Protein AF-A0A7C4EYK6-F1 (afdb_monomer_lite)

Structure (mmCIF, N/CA/C/O backbone):
data_AF-A0A7C4EYK6-F1
#
_entry.id   AF-A0A7C4EYK6-F1
#
loop_
_atom_site.group_PDB
_atom_site.id
_atom_site.type_symbol
_atom_site.label_atom_id
_atom_site.label_alt_id
_atom_site.label_comp_id
_atom_site.label_asym_id
_atom_site.label_entity_id
_atom_site.label_seq_id
_atom_site.pdbx_PDB_ins_code
_atom_site.Cartn_x
_atom_site.Cartn_y
_atom_site.Cartn_z
_atom_site.occupancy
_atom_site.B_iso_or_equiv
_atom_site.auth_seq_id
_atom_site.auth_comp_id
_atom_site.auth_asym_id
_atom_site.auth_atom_id
_atom_site.pdbx_PDB_model_num
ATOM 1 N N . MET A 1 1 ? 11.336 11.668 -5.368 1.00 82.44 1 MET A N 1
ATOM 2 C CA . MET A 1 1 ? 10.300 10.798 -4.761 1.00 82.44 1 MET A CA 1
ATOM 3 C C . MET A 1 1 ? 8.991 11.544 -4.859 1.00 82.44 1 MET A C 1
ATOM 5 O O . MET A 1 1 ? 8.944 12.703 -4.457 1.00 82.44 1 MET A O 1
ATOM 9 N N . GLU A 1 2 ? 7.973 10.897 -5.405 1.00 87.12 2 GLU A N 1
ATOM 10 C CA . GLU A 1 2 ? 6.627 11.443 -5.538 1.00 87.12 2 GLU A CA 1
ATOM 11 C C . GLU A 1 2 ? 5.712 10.891 -4.456 1.00 87.12 2 GLU A C 1
ATOM 13 O O . GLU A 1 2 ? 5.932 9.797 -3.929 1.00 87.12 2 GLU A O 1
ATOM 18 N N . SER A 1 3 ? 4.683 11.669 -4.119 1.00 91.25 3 SER A N 1
ATOM 19 C CA . SER A 1 3 ? 3.628 11.214 -3.232 1.00 91.25 3 SER A CA 1
ATOM 20 C C . SER A 1 3 ? 2.246 11.629 -3.712 1.00 91.25 3 SER A C 1
ATOM 22 O O . SER A 1 3 ? 2.059 12.694 -4.304 1.00 91.25 3 SER A O 1
ATOM 24 N N . MET A 1 4 ? 1.259 10.772 -3.456 1.00 93.06 4 MET A N 1
ATOM 25 C CA . MET A 1 4 ? -0.135 11.039 -3.799 1.00 93.06 4 MET A CA 1
ATOM 26 C C . MET A 1 4 ? -1.094 10.539 -2.713 1.00 93.06 4 MET A C 1
ATOM 28 O O . MET A 1 4 ? -0.836 9.506 -2.088 1.00 93.06 4 MET A O 1
ATOM 32 N N . PRO A 1 5 ? -2.216 11.242 -2.477 1.00 95.06 5 PRO A N 1
ATOM 33 C CA . PRO A 1 5 ? -3.228 10.790 -1.537 1.00 95.06 5 PRO A CA 1
ATOM 34 C C . PRO A 1 5 ? -4.083 9.667 -2.138 1.00 95.06 5 PRO A C 1
ATOM 36 O O . PRO A 1 5 ? -4.472 9.713 -3.306 1.00 95.06 5 PRO A O 1
ATOM 39 N N . PHE A 1 6 ? -4.452 8.699 -1.306 1.00 94.31 6 PHE A N 1
ATOM 40 C CA . PHE A 1 6 ? -5.357 7.608 -1.644 1.00 94.31 6 PHE A CA 1
ATOM 41 C C . PHE A 1 6 ? -6.441 7.463 -0.583 1.00 94.31 6 PHE A C 1
ATOM 43 O O . PHE A 1 6 ? -6.167 7.186 0.581 1.00 94.31 6 PHE A O 1
ATOM 50 N N . LEU A 1 7 ? -7.690 7.683 -0.986 1.00 93.00 7 LEU A N 1
ATOM 51 C CA . LEU A 1 7 ? -8.842 7.572 -0.101 1.00 93.00 7 LEU A CA 1
ATOM 52 C C . LEU A 1 7 ? -9.371 6.136 -0.118 1.00 93.00 7 LEU A C 1
ATOM 54 O O . LEU A 1 7 ? -9.878 5.675 -1.140 1.00 93.00 7 LEU A O 1
ATOM 58 N N . HIS A 1 8 ? -9.329 5.463 1.029 1.00 90.62 8 HIS A N 1
ATOM 59 C CA . HIS A 1 8 ? -9.889 4.127 1.206 1.00 90.62 8 HIS A CA 1
ATOM 60 C C . HIS A 1 8 ? -10.582 4.001 2.566 1.00 90.62 8 HIS A C 1
ATOM 62 O O . HIS A 1 8 ? -10.037 4.413 3.585 1.00 90.62 8 HIS A O 1
ATOM 68 N N . ALA A 1 9 ? -11.804 3.458 2.589 1.00 88.88 9 ALA A N 1
ATOM 69 C CA . ALA A 1 9 ? -12.590 3.249 3.813 1.00 88.88 9 ALA A CA 1
ATOM 70 C C . ALA A 1 9 ? -12.671 4.487 4.742 1.00 88.88 9 ALA A C 1
ATOM 72 O O . ALA A 1 9 ? -12.569 4.379 5.964 1.00 88.88 9 ALA A O 1
ATOM 73 N N . ASN A 1 10 ? -12.852 5.680 4.156 1.00 90.56 10 ASN A N 1
ATOM 74 C CA . ASN A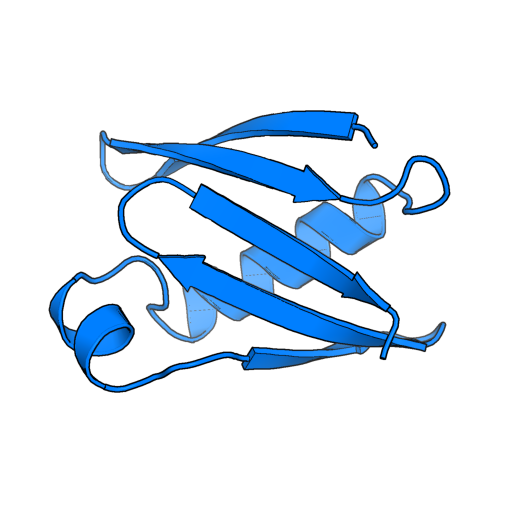 1 10 ? -12.885 6.969 4.864 1.00 90.56 10 ASN A CA 1
ATOM 75 C C . ASN A 1 10 ? -11.576 7.330 5.605 1.00 90.56 10 ASN A C 1
ATOM 77 O O . ASN A 1 10 ? -11.582 8.114 6.554 1.00 90.56 10 ASN A O 1
ATOM 81 N N . ARG A 1 11 ? -10.450 6.764 5.163 1.00 89.31 11 ARG A N 1
ATOM 82 C CA . ARG A 1 11 ? -9.088 7.071 5.609 1.00 89.31 11 ARG A CA 1
ATOM 83 C C . ARG A 1 11 ? -8.265 7.517 4.407 1.00 89.31 11 ARG A C 1
ATOM 85 O O . ARG A 1 11 ? -8.460 7.013 3.301 1.00 89.31 11 ARG A O 1
ATOM 92 N N . ILE A 1 12 ? -7.381 8.484 4.616 1.00 93.56 12 ILE A N 1
ATOM 93 C CA . ILE A 1 12 ? -6.485 8.983 3.571 1.00 93.56 12 ILE A CA 1
ATOM 94 C C . ILE A 1 12 ? -5.108 8.393 3.836 1.00 93.56 12 ILE A C 1
ATOM 96 O O . ILE A 1 12 ? -4.520 8.657 4.881 1.00 93.56 12 ILE A O 1
ATOM 100 N N . PHE A 1 13 ? -4.618 7.620 2.877 1.00 94.19 13 PHE A N 1
ATOM 101 C CA . PHE A 1 13 ? -3.274 7.071 2.862 1.00 94.19 13 PHE A CA 1
ATOM 102 C C . PHE A 1 13 ? -2.380 7.939 1.982 1.00 94.19 13 PHE A C 1
ATOM 104 O O . PHE A 1 13 ? -2.803 8.390 0.916 1.00 94.19 13 PHE A O 1
ATOM 111 N N . THR A 1 14 ? -1.145 8.166 2.411 1.00 95.62 14 THR A N 1
ATOM 112 C CA . THR A 1 14 ? -0.118 8.812 1.590 1.00 95.62 14 THR A CA 1
ATOM 113 C C . THR A 1 14 ? 0.692 7.728 0.906 1.00 95.62 14 THR A C 1
ATOM 115 O O . THR A 1 14 ? 1.354 6.943 1.578 1.00 95.62 14 THR A O 1
ATOM 118 N N . ILE A 1 15 ? 0.629 7.666 -0.420 1.00 94.88 15 ILE A N 1
ATOM 119 C CA . ILE A 1 15 ? 1.432 6.725 -1.198 1.00 94.88 15 ILE A CA 1
ATOM 120 C C . ILE A 1 15 ? 2.700 7.434 -1.634 1.00 94.88 15 ILE A C 1
ATOM 122 O O . ILE A 1 15 ? 2.600 8.475 -2.273 1.00 94.88 15 ILE A O 1
ATOM 126 N N . THR A 1 16 ? 3.857 6.866 -1.320 1.00 94.06 16 THR A N 1
ATOM 127 C CA . THR A 1 16 ? 5.179 7.395 -1.653 1.00 94.06 16 THR A CA 1
ATOM 128 C C . THR A 1 16 ? 5.913 6.408 -2.555 1.00 94.06 16 THR A C 1
ATOM 130 O O . THR A 1 16 ? 6.045 5.230 -2.221 1.00 94.06 16 THR A O 1
ATOM 133 N N . PHE A 1 17 ? 6.399 6.887 -3.698 1.00 91.75 17 PHE A N 1
ATOM 134 C CA . PHE A 1 17 ? 7.071 6.077 -4.716 1.00 91.75 17 PHE A CA 1
ATOM 135 C C . PHE A 1 17 ? 8.159 6.877 -5.455 1.00 91.75 17 PHE A C 1
ATOM 137 O O . PHE A 1 17 ? 8.324 8.086 -5.263 1.00 91.75 17 PHE A O 1
ATOM 144 N N . PHE A 1 18 ? 8.970 6.197 -6.266 1.00 84.69 18 PHE A N 1
ATOM 145 C CA . PHE A 1 18 ? 9.995 6.843 -7.095 1.00 84.69 18 PHE A CA 1
ATOM 146 C C . PHE A 1 18 ? 9.382 7.472 -8.352 1.00 84.69 18 PHE A C 1
ATOM 148 O O . PHE A 1 18 ? 8.467 6.902 -8.927 1.00 84.69 18 PHE A O 1
ATOM 155 N N . GLU A 1 19 ? 9.927 8.610 -8.794 1.00 74.81 19 GLU A N 1
ATOM 156 C CA . GLU A 1 19 ? 9.426 9.403 -9.940 1.00 74.81 19 GLU A CA 1
ATOM 157 C C . GLU A 1 19 ? 9.385 8.634 -11.273 1.00 74.81 19 GLU A C 1
ATOM 159 O O . GLU A 1 19 ? 8.656 9.003 -12.189 1.00 74.81 19 GLU A O 1
ATOM 164 N N . ASP A 1 20 ? 10.144 7.544 -11.389 1.00 81.38 20 ASP A N 1
ATOM 165 C CA . ASP A 1 20 ? 10.161 6.694 -12.582 1.00 81.38 20 ASP A CA 1
ATOM 166 C C . ASP A 1 20 ? 9.020 5.657 -12.620 1.00 81.38 20 ASP A C 1
ATOM 168 O O . ASP A 1 20 ? 8.887 4.928 -13.605 1.00 81.38 20 ASP A O 1
ATOM 172 N N . LEU A 1 21 ? 8.201 5.553 -11.565 1.00 84.62 21 LEU A N 1
ATOM 173 C CA . LEU A 1 21 ? 7.100 4.592 -11.507 1.00 84.62 21 LEU A CA 1
ATOM 174 C C . LEU A 1 21 ? 5.863 5.152 -12.215 1.00 84.62 21 LEU A C 1
ATOM 176 O O . LEU A 1 21 ? 5.342 6.208 -11.847 1.00 84.6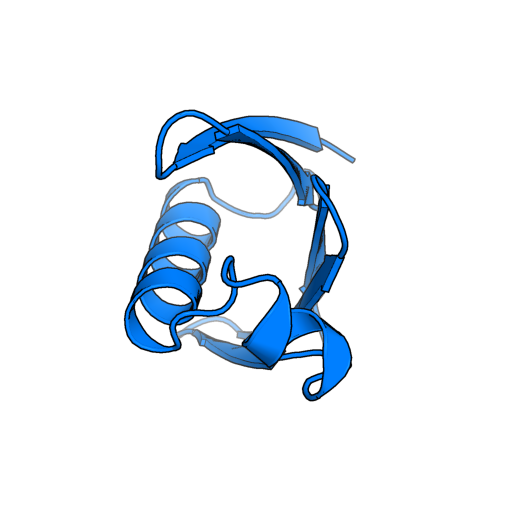2 21 LEU A O 1
ATOM 180 N N . ALA A 1 22 ? 5.348 4.433 -13.213 1.00 88.31 22 ALA A N 1
ATOM 181 C CA . ALA A 1 22 ? 4.169 4.900 -13.921 1.00 88.31 22 ALA A CA 1
ATOM 182 C C . ALA A 1 22 ? 2.932 4.821 -13.017 1.00 88.31 22 ALA A C 1
ATOM 184 O O . ALA A 1 22 ? 2.746 3.892 -12.230 1.00 88.31 22 ALA A O 1
ATOM 185 N N . PHE A 1 23 ? 2.004 5.763 -13.193 1.00 86.94 23 PHE A N 1
ATOM 186 C CA . PHE A 1 23 ? 0.742 5.765 -12.448 1.00 86.94 23 PHE A CA 1
ATOM 187 C C . PHE A 1 23 ? -0.066 4.465 -12.626 1.00 86.94 23 PHE A C 1
ATOM 189 O O . PHE A 1 23 ? -0.767 4.034 -11.712 1.00 86.94 23 PHE A O 1
ATOM 196 N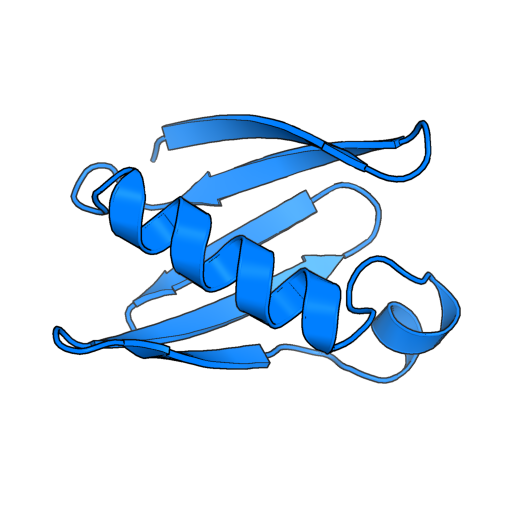 N . ALA A 1 24 ? 0.037 3.823 -13.795 1.00 90.25 24 ALA A N 1
ATOM 197 C CA . ALA A 1 24 ? -0.592 2.529 -14.052 1.00 90.25 24 ALA A CA 1
ATOM 198 C C . ALA A 1 24 ? -0.042 1.420 -13.135 1.00 90.25 24 ALA A C 1
ATOM 200 O O . ALA A 1 24 ? -0.803 0.561 -12.695 1.00 90.25 24 ALA A O 1
ATOM 201 N N . ASP A 1 25 ? 1.245 1.476 -12.800 1.00 91.31 25 ASP A N 1
ATOM 202 C CA . ASP A 1 25 ? 1.915 0.495 -11.944 1.00 91.31 25 ASP A CA 1
ATOM 203 C C . ASP A 1 25 ? 1.525 0.720 -10.487 1.00 91.31 25 ASP A C 1
ATOM 205 O O . ASP A 1 25 ? 1.121 -0.217 -9.799 1.00 91.31 25 ASP A O 1
ATOM 209 N N . VAL A 1 26 ? 1.508 1.987 -10.048 1.00 91.44 26 VAL A N 1
A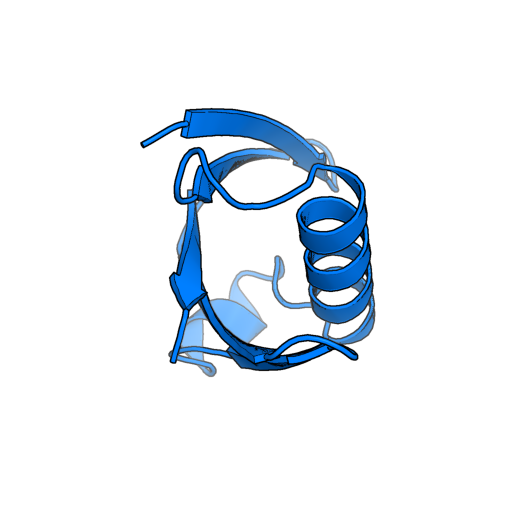TOM 210 C CA . VAL A 1 26 ? 0.958 2.374 -8.739 1.00 91.44 26 VAL A CA 1
ATOM 211 C C . VAL A 1 26 ? 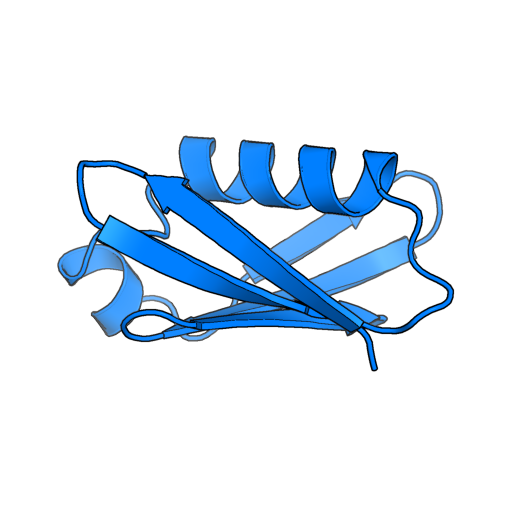-0.479 1.873 -8.606 1.00 91.44 26 VAL A C 1
ATOM 213 O O . VAL A 1 26 ? -0.834 1.281 -7.591 1.00 91.44 26 VAL A O 1
ATOM 216 N N . ARG A 1 27 ? -1.318 2.055 -9.634 1.00 92.62 27 ARG A N 1
ATOM 217 C CA . ARG A 1 27 ? -2.713 1.600 -9.604 1.00 92.62 27 ARG A CA 1
ATOM 218 C C . ARG A 1 27 ? -2.823 0.084 -9.437 1.00 92.62 27 ARG A C 1
ATOM 220 O O . ARG A 1 27 ? -3.597 -0.345 -8.586 1.00 92.62 27 ARG A O 1
ATOM 227 N N . GLN A 1 28 ? -2.053 -0.689 -10.204 1.00 94.06 28 GLN A N 1
ATOM 228 C CA . GLN A 1 28 ? -2.025 -2.151 -10.098 1.00 94.06 28 GLN A CA 1
ATOM 229 C C . GLN A 1 28 ? -1.555 -2.614 -8.716 1.00 94.06 28 GLN A C 1
ATOM 231 O O . GLN A 1 28 ? -2.185 -3.475 -8.108 1.00 94.06 28 GLN A O 1
ATOM 236 N N . ILE A 1 29 ? -0.507 -1.988 -8.172 1.00 93.50 29 ILE A N 1
ATOM 237 C CA . ILE A 1 29 ? -0.029 -2.249 -6.808 1.00 93.50 29 ILE A CA 1
ATOM 238 C C . ILE A 1 29 ? -1.142 -2.010 -5.785 1.00 93.50 29 ILE A C 1
ATOM 240 O O . ILE A 1 29 ? -1.372 -2.847 -4.914 1.00 93.50 29 ILE A O 1
ATOM 244 N N . LEU A 1 30 ? -1.866 -0.895 -5.895 1.00 94.06 30 LEU A N 1
ATOM 245 C CA . LEU A 1 30 ? -2.979 -0.601 -4.993 1.00 94.06 30 LEU A CA 1
ATOM 246 C C . LEU A 1 30 ? -4.115 -1.618 -5.121 1.00 94.06 30 LEU A C 1
ATOM 248 O O . LEU A 1 30 ? -4.695 -1.980 -4.104 1.00 94.06 30 LEU A O 1
ATOM 252 N N . ASP A 1 31 ? -4.434 -2.084 -6.331 1.00 94.62 31 ASP A N 1
ATOM 253 C CA . ASP A 1 31 ? -5.442 -3.132 -6.520 1.00 94.62 31 ASP A CA 1
ATOM 254 C C . ASP A 1 31 ? -5.028 -4.432 -5.810 1.00 94.62 31 ASP A C 1
ATOM 256 O O . ASP A 1 31 ? -5.821 -4.972 -5.039 1.00 94.62 31 ASP A O 1
ATOM 260 N N . HIS A 1 32 ? -3.763 -4.849 -5.920 1.00 93.81 32 HIS A N 1
ATOM 261 C CA . HIS A 1 32 ? -3.246 -5.997 -5.165 1.00 93.81 32 HIS A CA 1
ATOM 262 C C . HIS A 1 32 ? -3.335 -5.811 -3.643 1.00 93.81 32 HIS A C 1
ATOM 264 O O . HIS A 1 32 ? -3.693 -6.742 -2.918 1.00 93.81 32 HIS A O 1
ATOM 270 N N . LEU A 1 33 ? -3.029 -4.612 -3.135 1.00 93.19 33 LEU A N 1
ATOM 271 C CA . LEU A 1 33 ? -3.159 -4.306 -1.707 1.00 93.19 33 LEU A CA 1
ATOM 272 C C . LEU A 1 33 ? -4.618 -4.361 -1.232 1.00 93.19 33 LEU A C 1
ATOM 274 O O . LEU A 1 33 ? -4.879 -4.806 -0.115 1.00 93.19 33 LEU A O 1
ATOM 278 N N . LEU A 1 34 ? -5.565 -3.924 -2.066 1.00 93.06 34 LEU A N 1
ATOM 279 C CA . LEU A 1 34 ? -6.996 -4.003 -1.768 1.00 93.06 34 LEU A CA 1
ATOM 280 C C . LEU A 1 34 ? -7.483 -5.455 -1.734 1.00 93.06 34 LEU A C 1
ATOM 282 O O . LEU A 1 34 ? -8.221 -5.822 -0.823 1.00 93.06 34 LEU A O 1
ATOM 286 N N . GLU A 1 35 ? -7.050 -6.289 -2.681 1.00 92.94 35 GLU A N 1
ATOM 287 C CA . GLU A 1 35 ? -7.371 -7.724 -2.695 1.00 92.94 35 GLU A CA 1
ATOM 288 C C . GLU A 1 35 ? -6.811 -8.463 -1.471 1.00 92.94 35 GLU A C 1
ATOM 290 O O . GLU A 1 35 ? -7.414 -9.423 -0.992 1.00 92.94 35 GLU A O 1
ATOM 295 N N . ALA A 1 36 ? -5.674 -8.001 -0.946 1.00 90.38 36 ALA A N 1
ATOM 296 C CA . ALA A 1 36 ? -5.027 -8.568 0.231 1.00 90.38 36 ALA A CA 1
ATOM 297 C C . ALA A 1 36 ? -5.522 -7.990 1.573 1.00 90.38 36 ALA A C 1
ATOM 299 O O . ALA A 1 36 ? -4.966 -8.351 2.610 1.00 90.38 36 ALA A O 1
ATOM 300 N N . ASP A 1 37 ? -6.515 -7.092 1.562 1.00 91.44 37 ASP A N 1
ATOM 301 C CA . ASP A 1 37 ? -6.999 -6.345 2.737 1.00 91.44 37 ASP A CA 1
ATOM 302 C C . ASP A 1 37 ? -5.869 -5.633 3.517 1.00 91.44 37 ASP A C 1
ATOM 304 O O . ASP A 1 37 ? -5.891 -5.487 4.740 1.00 91.44 37 ASP A O 1
ATOM 308 N N . ALA A 1 38 ? -4.844 -5.160 2.798 1.00 91.12 38 ALA A N 1
ATOM 309 C CA . ALA A 1 38 ? -3.605 -4.648 3.386 1.00 91.12 38 ALA A CA 1
ATOM 310 C C . ALA A 1 38 ? -3.775 -3.350 4.195 1.00 91.12 38 ALA A C 1
ATOM 312 O O . ALA A 1 38 ? -2.906 -2.981 4.982 1.00 91.12 38 ALA A O 1
ATOM 313 N N . PHE A 1 39 ? -4.889 -2.644 3.999 1.00 90.75 39 PHE A N 1
ATOM 314 C CA . PHE A 1 39 ? -5.214 -1.395 4.689 1.00 90.75 39 PHE A CA 1
ATOM 315 C C . PHE A 1 39 ? -5.923 -1.615 6.036 1.00 90.75 39 PHE A C 1
ATOM 317 O O . PHE A 1 39 ? -6.155 -0.653 6.777 1.00 90.75 39 PHE A O 1
ATOM 324 N N . SER A 1 40 ? -6.270 -2.863 6.361 1.00 88.88 40 SER A N 1
ATOM 325 C CA . SER A 1 40 ? -6.845 -3.227 7.650 1.00 88.88 40 SER A CA 1
ATOM 326 C C . SER A 1 40 ? -5.775 -3.185 8.753 1.00 88.88 40 SER A C 1
ATOM 328 O O . SER A 1 40 ? -4.685 -3.728 8.565 1.00 88.88 40 SER A O 1
ATOM 330 N N . PRO A 1 41 ? -6.046 -2.557 9.914 1.00 85.69 41 PRO A N 1
ATOM 331 C CA . PRO A 1 41 ? -5.069 -2.447 10.998 1.00 85.69 41 PRO A CA 1
ATOM 332 C C . PRO A 1 41 ? -4.651 -3.815 11.557 1.00 85.69 41 PRO A C 1
ATOM 334 O O . PRO A 1 41 ? -3.503 -3.974 11.963 1.00 85.69 41 PRO A O 1
ATOM 337 N N . ASP A 1 42 ? -5.552 -4.802 11.537 1.00 86.38 42 ASP A N 1
ATOM 338 C CA . ASP A 1 42 ? -5.251 -6.176 11.945 1.00 86.38 42 ASP A CA 1
ATOM 339 C C . ASP A 1 42 ? -4.212 -6.811 11.007 1.00 86.38 42 ASP A C 1
ATOM 341 O O . ASP A 1 42 ? -3.216 -7.371 11.460 1.00 86.38 42 ASP A O 1
ATOM 345 N N . VAL A 1 43 ? -4.379 -6.627 9.693 1.00 86.19 43 VAL A N 1
ATOM 346 C CA . VAL A 1 43 ? -3.456 -7.163 8.683 1.00 86.19 43 VAL A CA 1
ATOM 347 C C . VAL A 1 43 ? -2.111 -6.435 8.715 1.00 86.19 43 VAL A C 1
ATOM 349 O O . VAL A 1 43 ? -1.070 -7.080 8.598 1.00 86.19 43 VAL A O 1
ATOM 352 N N . GLN A 1 44 ? -2.103 -5.112 8.912 1.00 85.75 44 GLN A N 1
ATOM 353 C CA . GLN A 1 44 ? -0.867 -4.326 9.042 1.00 85.75 44 GLN A CA 1
ATOM 354 C C . GLN A 1 44 ? -0.015 -4.765 10.239 1.00 85.75 44 GLN A C 1
ATOM 356 O O . GLN A 1 44 ? 1.210 -4.772 10.154 1.00 85.75 44 GLN A O 1
ATOM 361 N N . ALA A 1 45 ? -0.646 -5.146 11.354 1.00 80.12 45 ALA A N 1
ATOM 362 C CA . ALA A 1 45 ? 0.071 -5.626 12.533 1.00 80.12 45 ALA A CA 1
ATOM 363 C C . ALA A 1 45 ? 0.758 -6.985 12.296 1.00 80.12 45 ALA A C 1
ATOM 365 O O . ALA A 1 45 ? 1.779 -7.274 12.922 1.00 80.12 45 ALA A O 1
ATOM 366 N N . GLU A 1 46 ? 0.215 -7.809 11.396 1.00 80.69 46 GLU A N 1
ATOM 367 C CA . GLU A 1 46 ? 0.738 -9.144 11.084 1.00 80.69 46 GLU A CA 1
ATOM 368 C C . GLU A 1 46 ? 1.699 -9.162 9.884 1.00 80.69 46 GLU A C 1
ATOM 370 O O . GLU A 1 46 ? 2.664 -9.933 9.871 1.00 80.69 46 GLU A O 1
ATOM 375 N N . ARG A 1 47 ? 1.463 -8.330 8.861 1.00 75.69 47 ARG A N 1
ATOM 376 C CA . ARG A 1 47 ? 2.255 -8.299 7.623 1.00 75.69 47 ARG A CA 1
ATOM 377 C C . ARG A 1 47 ? 3.191 -7.095 7.582 1.00 75.69 47 ARG A C 1
ATOM 379 O O . ARG A 1 47 ? 2.757 -5.963 7.426 1.00 75.69 47 ARG A O 1
ATOM 386 N N . GLY A 1 48 ? 4.498 -7.364 7.625 1.00 75.44 48 GLY A N 1
ATOM 387 C CA . GLY A 1 48 ? 5.531 -6.322 7.578 1.00 75.44 48 GLY A CA 1
ATOM 388 C C . GLY A 1 48 ? 5.749 -5.672 6.203 1.00 75.44 48 GLY A C 1
ATOM 389 O O . GLY A 1 48 ? 6.091 -4.496 6.150 1.00 75.44 48 GLY A O 1
ATOM 390 N N . HIS A 1 49 ? 5.587 -6.412 5.099 1.00 86.38 49 HIS A N 1
ATOM 391 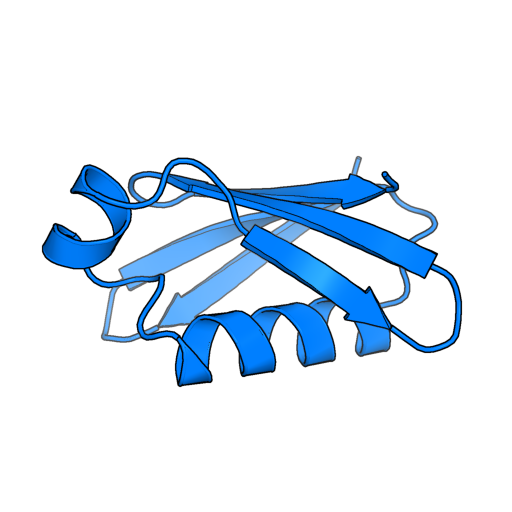C CA . HIS A 1 49 ? 5.628 -5.884 3.726 1.00 86.38 49 HIS A CA 1
ATOM 392 C C . HIS A 1 49 ? 4.986 -6.868 2.738 1.00 86.38 49 HIS A C 1
ATOM 394 O O . HIS A 1 49 ? 4.808 -8.050 3.044 1.00 86.38 49 HIS A O 1
ATOM 400 N N . TYR A 1 50 ? 4.661 -6.373 1.548 1.00 91.38 50 TYR A N 1
ATOM 401 C CA . TYR A 1 50 ? 4.141 -7.125 0.413 1.00 91.38 50 TYR A CA 1
ATOM 402 C C . TYR A 1 50 ? 5.180 -7.121 -0.700 1.00 91.38 50 TYR A C 1
ATOM 404 O O . TYR A 1 50 ? 5.811 -6.098 -0.952 1.00 91.38 50 TYR A O 1
ATOM 412 N N . VAL A 1 51 ? 5.329 -8.254 -1.377 1.00 92.75 51 VAL A N 1
ATOM 413 C CA . VAL A 1 51 ? 6.097 -8.345 -2.618 1.00 92.75 51 VAL A CA 1
ATOM 414 C C . VAL A 1 51 ? 5.091 -8.496 -3.748 1.00 92.75 51 VAL A C 1
ATOM 416 O O . VAL A 1 51 ? 4.328 -9.462 -3.762 1.00 92.75 51 VAL A O 1
ATOM 419 N N . ILE A 1 52 ? 5.047 -7.514 -4.644 1.00 92.88 52 ILE A N 1
ATOM 420 C CA . ILE A 1 52 ? 4.128 -7.468 -5.783 1.00 92.88 52 ILE A CA 1
ATOM 421 C C . ILE A 1 52 ? 4.955 -7.557 -7.062 1.00 92.88 52 ILE A C 1
ATOM 423 O O . ILE A 1 52 ? 5.850 -6.747 -7.286 1.00 92.88 52 ILE A O 1
ATOM 427 N N . GLU A 1 53 ? 4.663 -8.553 -7.893 1.00 92.25 53 GLU A N 1
ATOM 428 C CA . GLU A 1 53 ? 5.305 -8.737 -9.194 1.00 92.25 53 GLU A CA 1
ATOM 429 C C . GLU A 1 53 ? 4.414 -8.153 -10.293 1.00 92.25 53 GLU A C 1
ATOM 431 O O . GLU A 1 53 ? 3.262 -8.557 -10.439 1.00 92.25 53 GLU A O 1
ATOM 436 N N . LEU A 1 54 ? 4.954 -7.207 -11.061 1.00 89.38 54 LEU A N 1
ATOM 437 C CA . LEU A 1 54 ? 4.341 -6.667 -12.275 1.00 89.38 54 LEU A CA 1
ATOM 438 C C . LEU A 1 54 ? 5.187 -7.060 -13.497 1.00 89.38 54 LEU A C 1
ATOM 440 O O . LEU A 1 54 ? 6.324 -7.512 -13.361 1.00 89.38 54 LEU A O 1
ATOM 444 N N . ASP A 1 55 ? 4.674 -6.824 -14.708 1.00 82.94 55 ASP A N 1
ATOM 445 C CA . ASP A 1 55 ? 5.343 -7.204 -15.967 1.00 82.94 55 ASP A CA 1
ATOM 446 C C . ASP A 1 55 ? 6.783 -6.669 -16.124 1.00 82.94 55 ASP A C 1
ATOM 448 O O . ASP A 1 55 ? 7.588 -7.241 -16.858 1.00 82.94 55 ASP A O 1
ATOM 452 N N . HIS A 1 56 ? 7.114 -5.560 -15.462 1.00 82.06 56 HIS A N 1
ATOM 453 C CA . HIS A 1 56 ? 8.387 -4.844 -15.602 1.00 82.06 56 HIS A CA 1
ATOM 454 C C . HIS A 1 56 ? 9.268 -4.893 -14.342 1.00 82.06 56 HIS A C 1
ATOM 456 O O . HIS A 1 56 ? 10.348 -4.302 -14.348 1.00 82.06 56 HIS A O 1
ATOM 462 N N . GLY A 1 57 ? 8.860 -5.589 -13.273 1.00 88.00 57 GLY A N 1
ATOM 463 C CA . GLY A 1 57 ? 9.677 -5.695 -12.063 1.00 88.00 57 GLY A CA 1
ATOM 464 C C . GLY A 1 57 ? 8.945 -6.205 -10.825 1.00 88.00 57 GLY A C 1
ATOM 465 O O . GLY A 1 57 ? 7.726 -6.365 -10.809 1.00 88.00 57 GLY A O 1
ATOM 466 N N . SER A 1 58 ? 9.722 -6.446 -9.769 1.00 92.00 58 SER A N 1
ATOM 467 C CA . SER A 1 58 ? 9.219 -6.774 -8.435 1.00 92.00 58 SER A CA 1
ATOM 468 C C . SER A 1 58 ? 9.260 -5.534 -7.546 1.00 92.00 58 SER A C 1
ATOM 470 O O . SER A 1 58 ? 10.223 -4.765 -7.585 1.00 92.00 58 SER A O 1
ATOM 472 N N . PHE A 1 59 ? 8.220 -5.340 -6.742 1.00 92.62 59 PHE A N 1
ATOM 473 C CA . PHE A 1 59 ? 8.063 -4.190 -5.863 1.00 92.62 59 PHE A CA 1
ATOM 474 C C . PHE A 1 59 ? 7.859 -4.640 -4.426 1.00 92.62 59 PHE A C 1
ATOM 476 O O . PHE A 1 59 ? 6.983 -5.452 -4.131 1.00 92.62 59 PHE A O 1
ATOM 483 N N . ASN A 1 60 ? 8.643 -4.058 -3.526 1.00 93.25 60 ASN A N 1
ATOM 484 C CA . ASN A 1 60 ? 8.429 -4.160 -2.095 1.00 93.25 60 ASN A CA 1
ATOM 485 C C . ASN A 1 60 ? 7.519 -3.019 -1.657 1.00 93.25 60 ASN A C 1
ATOM 487 O O . ASN A 1 60 ? 7.788 -1.848 -1.943 1.00 93.25 60 ASN A O 1
ATOM 491 N N . VAL A 1 61 ? 6.431 -3.373 -0.982 1.00 94.50 61 VAL A N 1
ATOM 492 C CA . VAL A 1 61 ? 5.392 -2.432 -0.587 1.00 94.50 61 VAL A CA 1
ATOM 493 C C . VAL A 1 61 ? 5.125 -2.545 0.903 1.00 94.50 61 VAL A C 1
ATOM 495 O O . VAL A 1 61 ? 4.719 -3.595 1.399 1.00 94.50 61 VAL A O 1
ATOM 498 N N . TRP A 1 62 ? 5.342 -1.452 1.623 1.00 93.94 62 TRP A N 1
ATOM 499 C CA . TRP A 1 62 ? 5.061 -1.353 3.051 1.00 93.94 62 TRP A CA 1
ATOM 500 C C . TRP A 1 62 ? 3.771 -0.577 3.243 1.00 93.94 62 TRP A C 1
ATOM 502 O O . TRP A 1 62 ? 3.624 0.509 2.690 1.00 93.94 62 TRP A O 1
ATOM 512 N N . VAL A 1 63 ? 2.851 -1.131 4.029 1.00 92.38 63 VAL A N 1
ATOM 513 C CA . VAL A 1 63 ? 1.622 -0.449 4.441 1.00 92.38 63 VAL A CA 1
ATOM 514 C C . VAL A 1 63 ? 1.664 -0.326 5.954 1.00 92.38 63 VAL A C 1
ATOM 516 O O . VAL A 1 63 ? 1.644 -1.336 6.654 1.00 92.38 63 VAL A O 1
ATOM 519 N N . TYR A 1 64 ? 1.758 0.902 6.454 1.00 89.38 64 TYR A N 1
ATOM 520 C CA . TYR A 1 64 ? 1.871 1.171 7.882 1.00 89.38 64 TYR A CA 1
ATOM 521 C C . TYR A 1 64 ? 1.092 2.431 8.249 1.00 89.38 64 TYR A C 1
ATOM 523 O O . TYR A 1 64 ? 1.308 3.497 7.676 1.00 89.38 64 TYR A O 1
ATOM 531 N N . GLU A 1 65 ? 0.179 2.303 9.211 1.00 87.94 65 GLU A N 1
ATOM 532 C CA . GLU A 1 65 ? -0.722 3.368 9.654 1.00 87.94 65 GLU A CA 1
ATOM 533 C C . GLU A 1 65 ? -1.505 3.996 8.489 1.00 87.94 65 GLU A C 1
ATOM 535 O O . GLU A 1 65 ? -2.513 3.445 8.050 1.00 87.94 65 GLU A O 1
ATOM 540 N N . MET A 1 66 ? -1.053 5.157 8.008 1.00 91.44 66 MET A N 1
ATOM 541 C CA . MET A 1 66 ? -1.656 5.940 6.924 1.00 91.44 66 MET A CA 1
ATOM 542 C C . MET A 1 66 ? -0.654 6.183 5.786 1.00 91.44 66 MET A C 1
ATOM 544 O O . MET A 1 66 ? -0.800 7.135 5.020 1.00 91.44 66 MET A O 1
ATOM 548 N N . GLU A 1 67 ? 0.375 5.347 5.675 1.00 92.75 67 GLU A N 1
ATOM 549 C CA . GLU A 1 67 ? 1.427 5.462 4.671 1.00 92.75 67 GLU A CA 1
ATOM 550 C C . GLU A 1 67 ? 1.578 4.162 3.876 1.00 92.75 67 GLU A C 1
ATOM 552 O O . GLU A 1 67 ? 1.483 3.055 4.414 1.00 92.75 67 GLU A O 1
ATOM 557 N N . VAL A 1 68 ? 1.797 4.317 2.571 1.00 94.00 68 VAL A N 1
ATOM 558 C CA . VAL A 1 68 ? 2.140 3.239 1.647 1.00 94.00 68 VAL A CA 1
ATOM 559 C C . VAL A 1 68 ? 3.453 3.605 0.978 1.00 94.00 68 VAL A C 1
ATOM 561 O O . VAL A 1 68 ? 3.525 4.603 0.268 1.00 94.00 68 VAL A O 1
ATOM 564 N N . ILE A 1 69 ? 4.489 2.802 1.175 1.00 93.75 69 ILE A N 1
ATOM 565 C CA . ILE A 1 69 ? 5.799 3.017 0.555 1.00 93.75 69 ILE A CA 1
ATOM 566 C C . ILE A 1 69 ? 5.996 1.948 -0.506 1.00 93.75 69 ILE A C 1
ATOM 568 O O . ILE A 1 69 ? 5.869 0.767 -0.201 1.00 93.75 69 ILE A O 1
ATOM 572 N N . ILE A 1 70 ? 6.334 2.350 -1.728 1.00 93.81 70 ILE A N 1
ATOM 573 C CA . ILE A 1 70 ? 6.629 1.444 -2.840 1.00 93.81 70 ILE A CA 1
ATOM 574 C C . ILE A 1 70 ? 8.102 1.613 -3.226 1.00 93.81 70 ILE A C 1
ATOM 576 O O . ILE A 1 70 ? 8.523 2.705 -3.614 1.00 93.81 70 ILE A O 1
ATOM 580 N N . GLN A 1 71 ? 8.886 0.534 -3.158 1.00 90.56 71 GLN A N 1
ATOM 581 C CA . GLN A 1 71 ? 10.253 0.488 -3.690 1.00 90.56 71 GLN A CA 1
ATOM 582 C C . GLN A 1 71 ? 10.406 -0.644 -4.705 1.00 90.56 71 GLN A C 1
ATOM 584 O O . GLN A 1 71 ? 9.880 -1.736 -4.510 1.00 90.56 71 GLN A O 1
ATOM 589 N N . SER A 1 72 ? 11.181 -0.401 -5.762 1.00 85.06 72 SER A N 1
ATOM 590 C CA . SER A 1 72 ? 11.682 -1.467 -6.633 1.00 85.06 72 SER A CA 1
ATOM 591 C C . SER A 1 72 ? 12.567 -2.421 -5.824 1.00 85.06 72 SER A C 1
ATOM 593 O O . SER A 1 72 ? 13.425 -1.955 -5.066 1.00 85.06 72 SER A O 1
ATOM 595 N N . GLY A 1 73 ? 12.325 -3.725 -5.957 1.00 72.75 73 GLY A N 1
ATOM 596 C CA . GLY A 1 73 ? 13.149 -4.787 -5.373 1.00 72.75 73 GLY A CA 1
ATOM 597 C C . GLY A 1 73 ? 14.447 -5.054 -6.119 1.00 72.75 73 GLY A C 1
ATOM 598 O O . GLY A 1 73 ? 14.630 -4.517 -7.234 1.00 72.75 73 GLY A O 1
#

Radius of gyration: 11.33 Å; chains: 1; bounding box: 26×21×28 Å

Sequence (73 aa):
MESMPFLHANRIFTITFFEDLAFADVRQILDHLLEADAFSPDVQAERGHYVIELDHGSFNVWVYEMEVIIQSG

Organism: NCBI:txid2358

Foldseek 3Di:
DDWDWDDDPNAIAIEDEDPPDDPVNVVVVVVVCVVVVVQDPVNLVVDQWDWDDDPVAIWIWGDDDRYIYIDGD

Secondary structure (DSSP, 8-state):
-EEEEEEETTEEEEEEE-TTS-HHHHHHHHHHHHHTTTTSHHHHHH-S-EEEEETTEEEEEEEETTEEEEEE-

pLDDT: mean 89.48, std 5.21, range [72.75, 95.62]